Protein AF-A0A6B3HH41-F1 (afdb_monomer)

Radius of gyration: 16.66 Å; Cα contacts (8 Å, |Δi|>4): 58; chains: 1; bounding box: 48×28×36 Å

Nearest PDB structures (foldseek):
  7qh7-assembly1_a  TM=3.152E-01  e=5.404E+00  Homo sapiens

Structure (mmCIF, N/CA/C/O backbone):
data_AF-A0A6B3HH41-F1
#
_entry.id   AF-A0A6B3HH41-F1
#
loop_
_at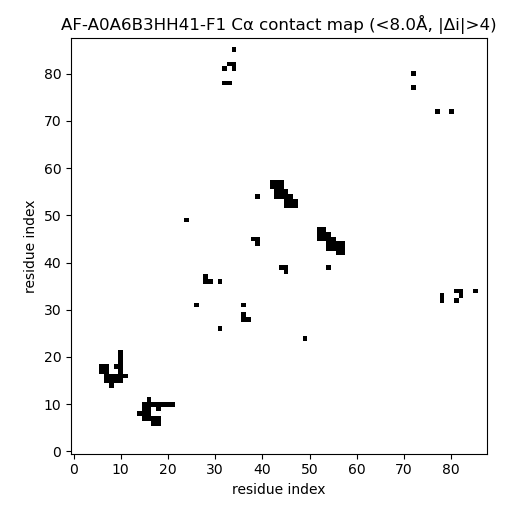om_site.group_PDB
_atom_site.id
_atom_site.type_symbol
_atom_site.label_atom_id
_atom_site.label_alt_id
_atom_site.label_comp_id
_atom_site.label_asym_id
_atom_site.label_entity_id
_atom_site.label_seq_id
_atom_site.pdbx_PDB_ins_code
_atom_site.Cartn_x
_atom_site.Cartn_y
_atom_site.Cartn_z
_atom_site.occupancy
_atom_site.B_iso_or_equi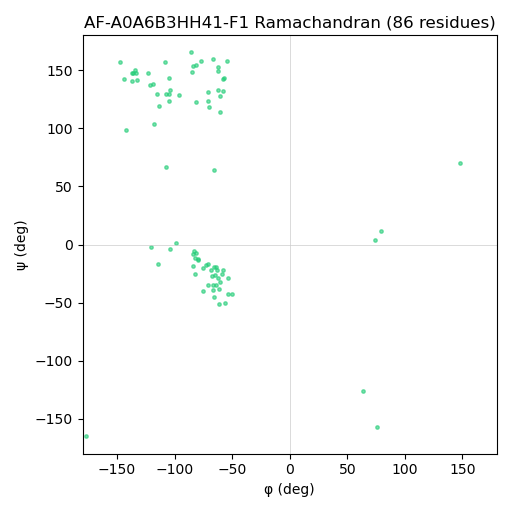v
_atom_site.auth_seq_id
_atom_site.auth_comp_id
_atom_site.auth_asym_id
_atom_site.auth_atom_id
_atom_site.pdbx_PDB_model_num
ATOM 1 N N . MET A 1 1 ? 32.550 8.867 -15.154 1.00 59.72 1 MET A N 1
ATOM 2 C CA . MET A 1 1 ? 31.304 9.152 -14.410 1.00 59.72 1 MET A CA 1
ATOM 3 C C . MET A 1 1 ? 30.218 9.365 -15.452 1.00 59.72 1 MET A C 1
ATOM 5 O O . MET A 1 1 ? 30.434 10.208 -16.312 1.00 59.72 1 MET A O 1
ATOM 9 N N . ASN A 1 2 ? 29.160 8.544 -15.488 1.00 65.12 2 ASN A N 1
ATOM 10 C CA . ASN A 1 2 ? 28.104 8.711 -16.497 1.00 65.12 2 ASN A CA 1
ATOM 11 C C . ASN A 1 2 ? 27.316 9.998 -16.155 1.00 65.12 2 ASN A C 1
ATOM 13 O O . ASN A 1 2 ? 26.772 10.064 -15.049 1.00 65.12 2 ASN A O 1
ATOM 17 N N . PRO A 1 3 ? 27.297 11.022 -17.031 1.00 70.62 3 PRO A N 1
ATOM 18 C CA . PRO A 1 3 ? 26.640 12.304 -16.761 1.00 70.62 3 PRO A CA 1
ATOM 19 C C . PRO A 1 3 ? 25.144 12.168 -16.448 1.00 70.62 3 PRO A C 1
ATOM 21 O O . PRO A 1 3 ? 24.591 13.022 -15.760 1.00 70.62 3 PRO A O 1
ATOM 24 N N . GLU A 1 4 ? 24.504 11.074 -16.862 1.00 71.69 4 GLU A N 1
ATOM 25 C CA . GLU A 1 4 ? 23.092 10.796 -16.582 1.00 71.69 4 GLU A CA 1
ATOM 26 C C . GLU A 1 4 ? 22.785 10.662 -15.083 1.00 71.69 4 GLU A C 1
ATOM 28 O O . GLU A 1 4 ? 21.698 11.031 -14.643 1.00 71.69 4 GLU A O 1
ATOM 33 N N . TYR A 1 5 ? 23.746 10.219 -14.261 1.00 74.38 5 TYR A N 1
ATOM 34 C CA . TYR A 1 5 ? 23.533 10.113 -12.813 1.00 74.38 5 TYR A CA 1
ATOM 35 C C . TYR A 1 5 ? 23.373 11.477 -12.134 1.00 74.38 5 TYR A C 1
ATOM 37 O O . TYR A 1 5 ? 22.684 11.571 -11.122 1.00 74.38 5 TYR A O 1
ATOM 45 N N . ALA A 1 6 ? 23.947 12.546 -12.699 1.00 81.00 6 ALA A N 1
ATOM 46 C CA . ALA A 1 6 ? 23.823 13.888 -12.134 1.00 81.00 6 ALA A CA 1
ATOM 47 C C . ALA A 1 6 ? 22.375 14.400 -12.157 1.00 81.00 6 ALA A C 1
ATOM 49 O O . ALA A 1 6 ? 22.004 15.201 -11.301 1.00 81.00 6 ALA A O 1
ATOM 50 N N . ALA A 1 7 ? 21.547 13.913 -13.089 1.00 78.69 7 ALA A N 1
ATOM 51 C CA . ALA A 1 7 ? 20.131 14.256 -13.150 1.00 78.69 7 ALA A CA 1
ATOM 52 C C . ALA A 1 7 ? 19.372 13.764 -11.905 1.00 78.69 7 ALA A C 1
ATOM 54 O O . ALA A 1 7 ? 18.497 14.462 -11.400 1.00 78.69 7 ALA A O 1
ATOM 55 N N . TYR A 1 8 ? 19.756 12.612 -11.347 1.00 73.50 8 TYR A N 1
ATOM 56 C CA . TYR A 1 8 ? 19.104 12.049 -10.163 1.00 73.50 8 TYR A CA 1
ATOM 57 C C . TYR A 1 8 ? 19.433 12.805 -8.863 1.00 73.50 8 TYR A C 1
ATOM 59 O O . TYR A 1 8 ? 18.708 12.700 -7.878 1.00 73.50 8 TYR A O 1
ATOM 67 N N . CYS A 1 9 ? 20.498 13.609 -8.849 1.00 81.06 9 CYS A N 1
ATOM 68 C CA . CYS A 1 9 ? 20.810 14.509 -7.734 1.00 81.06 9 CYS A CA 1
ATOM 69 C C . CYS A 1 9 ? 19.991 15.808 -7.756 1.00 81.06 9 CYS A C 1
ATOM 71 O O . CYS A 1 9 ? 20.041 16.573 -6.796 1.00 81.06 9 CYS A O 1
ATOM 73 N N . GLN A 1 10 ? 19.306 16.115 -8.864 1.00 77.75 10 GLN A N 1
ATOM 74 C CA . GLN A 1 10 ? 18.553 17.366 -9.011 1.00 77.75 10 GLN A CA 1
ATOM 75 C C . GLN A 1 10 ? 17.152 17.283 -8.395 1.00 77.75 10 GLN A C 1
ATOM 77 O O . GLN A 1 10 ? 16.548 18.318 -8.127 1.00 77.75 10 GLN A O 1
ATOM 82 N N . ALA A 1 11 ? 16.639 16.071 -8.169 1.00 70.94 11 ALA A N 1
ATOM 83 C CA . ALA A 1 11 ? 15.285 15.846 -7.677 1.00 70.94 11 ALA A CA 1
ATOM 84 C C . ALA A 1 11 ? 15.125 16.141 -6.172 1.00 70.94 11 ALA A C 1
ATOM 86 O O . ALA A 1 11 ? 14.126 16.737 -5.775 1.00 70.94 11 ALA A O 1
ATOM 87 N N . ASP A 1 12 ? 16.103 15.773 -5.335 1.00 70.12 12 ASP A N 1
ATOM 88 C CA . ASP A 1 12 ? 16.117 16.075 -3.899 1.00 70.12 12 ASP A CA 1
ATOM 89 C C . ASP A 1 12 ? 17.547 16.370 -3.418 1.00 70.12 12 ASP A C 1
ATOM 91 O O . ASP A 1 12 ? 18.522 15.752 -3.836 1.00 70.12 12 ASP A O 1
ATOM 95 N N . ARG A 1 13 ? 17.686 17.327 -2.494 1.00 72.62 13 ARG A N 1
ATOM 96 C CA . ARG A 1 13 ? 18.997 17.775 -1.989 1.00 72.62 13 ARG A CA 1
ATOM 97 C C . ARG A 1 13 ? 19.729 16.716 -1.152 1.00 72.62 13 ARG A C 1
ATOM 99 O O . ARG A 1 13 ? 20.931 16.838 -0.929 1.00 72.62 13 ARG A O 1
ATOM 106 N N . ARG A 1 14 ? 19.007 15.746 -0.594 1.00 75.38 14 ARG A N 1
ATOM 107 C CA . ARG A 1 14 ? 19.505 14.747 0.362 1.00 75.38 14 ARG A CA 1
ATOM 108 C C . ARG A 1 14 ? 19.468 13.323 -0.189 1.00 75.38 14 ARG A C 1
ATOM 110 O O . ARG A 1 14 ? 20.140 12.469 0.384 1.00 75.38 14 ARG A O 1
ATOM 117 N N . PHE A 1 15 ? 18.725 13.063 -1.263 1.00 72.44 15 PHE A N 1
ATOM 118 C CA . PHE A 1 15 ? 18.560 11.727 -1.835 1.00 72.44 15 PHE A CA 1
ATOM 119 C C . PHE A 1 15 ? 18.727 11.733 -3.357 1.00 72.44 15 PHE A C 1
ATOM 121 O O . PHE A 1 15 ? 18.356 12.691 -4.025 1.00 72.44 15 PHE A O 1
ATOM 128 N N . TYR A 1 16 ? 19.253 10.631 -3.898 1.00 79.38 16 TYR A N 1
ATOM 129 C CA . TYR A 1 16 ? 19.143 10.340 -5.327 1.00 79.38 16 TYR A CA 1
ATOM 130 C C . TYR A 1 16 ? 17.692 9.983 -5.638 1.00 79.38 16 TYR A C 1
ATOM 132 O O . TYR A 1 16 ? 17.165 9.034 -5.055 1.00 79.38 16 TYR A O 1
ATOM 140 N N . ASP A 1 17 ? 17.066 10.704 -6.559 1.00 74.06 17 ASP A N 1
ATOM 141 C CA . ASP A 1 17 ? 15.703 10.409 -6.982 1.00 74.06 17 ASP A CA 1
ATOM 142 C C . ASP A 1 17 ? 15.480 10.753 -8.454 1.00 74.06 17 ASP A C 1
ATOM 144 O O . ASP A 1 17 ? 16.215 11.536 -9.051 1.00 74.06 17 ASP A O 1
ATOM 148 N N . ALA A 1 18 ? 14.493 10.125 -9.082 1.00 73.12 18 ALA A N 1
ATOM 149 C CA . ALA A 1 18 ? 14.268 10.305 -10.505 1.00 73.12 18 ALA A CA 1
ATOM 150 C C . ALA A 1 18 ? 13.714 11.721 -10.800 1.00 73.12 18 ALA A C 1
ATOM 152 O O . ALA A 1 18 ? 12.727 12.123 -10.183 1.00 73.12 18 ALA A O 1
ATOM 153 N N . PRO A 1 19 ? 14.275 12.474 -11.770 1.00 62.91 19 PRO A N 1
ATOM 154 C CA . PRO A 1 19 ? 13.892 13.870 -12.027 1.00 62.91 19 PRO A CA 1
ATOM 155 C C . PRO A 1 19 ? 12.410 14.077 -12.370 1.00 62.91 19 PRO A C 1
ATOM 157 O O . PRO A 1 19 ? 11.865 15.152 -12.152 1.00 62.91 19 PRO A O 1
ATOM 160 N N . HIS A 1 20 ? 11.742 13.050 -12.901 1.00 59.38 20 HIS A N 1
ATOM 161 C CA . HIS A 1 20 ? 10.321 13.094 -13.253 1.00 59.38 20 HIS A CA 1
ATOM 162 C C . HIS A 1 20 ? 9.382 12.875 -12.054 1.00 59.38 20 HIS A C 1
ATOM 164 O O . HIS A 1 20 ? 8.172 13.031 -12.187 1.00 59.38 20 HIS A O 1
ATOM 170 N N . ARG A 1 21 ? 9.920 12.524 -10.882 1.00 56.81 21 ARG A N 1
ATOM 171 C CA . ARG A 1 21 ? 9.142 12.172 -9.691 1.00 56.81 21 ARG A CA 1
ATOM 172 C C . ARG A 1 21 ? 8.672 13.393 -8.896 1.00 56.81 21 ARG A C 1
ATOM 174 O O . ARG A 1 21 ? 7.642 13.326 -8.237 1.00 56.81 21 ARG A O 1
ATOM 181 N N . SER A 1 22 ? 9.381 14.522 -9.000 1.00 51.53 22 SER A N 1
ATOM 182 C CA . SER A 1 22 ? 9.030 15.776 -8.313 1.00 51.53 22 SER A CA 1
ATOM 183 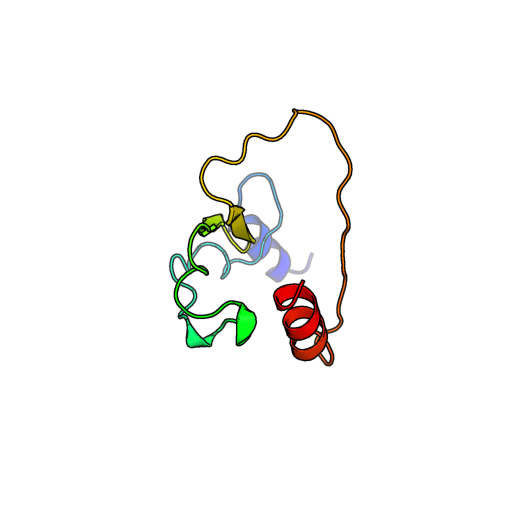C C . SER A 1 22 ? 7.920 16.581 -9.001 1.00 51.53 22 SER A C 1
ATOM 185 O O . SER A 1 22 ? 7.382 17.499 -8.392 1.00 51.53 22 SER A O 1
ATOM 187 N N . LEU A 1 23 ? 7.563 16.256 -10.251 1.00 49.28 23 LEU A N 1
ATOM 188 C CA . LEU A 1 23 ? 6.684 17.089 -11.086 1.00 49.28 23 LEU A CA 1
ATOM 189 C C . LEU A 1 23 ? 5.245 16.575 -11.230 1.00 49.28 23 LEU A C 1
ATOM 191 O O . LEU A 1 23 ? 4.424 17.261 -11.832 1.00 49.28 23 LEU A O 1
ATOM 195 N N . GLN A 1 24 ? 4.903 15.404 -10.685 1.00 52.38 24 GLN A N 1
ATOM 196 C CA . GLN A 1 24 ? 3.536 14.869 -10.753 1.00 52.38 24 GLN A CA 1
ATOM 197 C C . GLN A 1 24 ? 2.820 14.945 -9.402 1.00 52.38 24 GLN A C 1
ATOM 199 O O . GLN A 1 24 ? 2.411 13.935 -8.807 1.00 52.38 24 GLN A O 1
ATOM 204 N N . ASP A 1 25 ? 2.559 16.182 -8.977 1.00 51.62 25 ASP A N 1
ATOM 205 C CA . ASP A 1 25 ? 1.443 16.530 -8.089 1.00 51.62 25 ASP A CA 1
ATOM 206 C C . ASP A 1 25 ? 0.108 16.271 -8.814 1.00 51.62 25 ASP A C 1
ATOM 208 O O . ASP A 1 25 ? -0.652 17.167 -9.157 1.00 51.62 25 ASP A O 1
ATOM 212 N N . GLY A 1 26 ? -0.150 15.003 -9.127 1.00 55.25 26 GLY A N 1
ATOM 213 C CA . GLY A 1 26 ? -1.352 14.559 -9.823 1.00 55.25 26 GLY A CA 1
ATOM 214 C C . GLY A 1 26 ? -1.063 13.356 -10.701 1.00 55.25 26 GLY A C 1
ATOM 215 O O . GLY A 1 26 ? -1.063 13.468 -11.918 1.00 55.25 26 GLY A O 1
ATOM 216 N N . ALA A 1 27 ? -0.794 12.200 -10.092 1.00 58.12 27 ALA A N 1
ATOM 217 C CA . ALA A 1 27 ? -0.998 10.949 -10.805 1.00 58.12 27 ALA A CA 1
ATOM 218 C C . ALA A 1 27 ? -2.490 10.903 -11.166 1.00 58.12 27 ALA A C 1
ATOM 220 O O . ALA A 1 27 ? -3.336 10.924 -10.265 1.00 58.12 27 ALA A O 1
ATOM 221 N N . GLU A 1 28 ? -2.807 10.956 -12.460 1.00 62.69 28 GLU A N 1
ATOM 222 C CA . GLU A 1 28 ? -4.185 10.835 -12.928 1.00 62.69 28 GLU A CA 1
ATOM 223 C C . GLU A 1 28 ? -4.762 9.510 -12.422 1.00 62.69 28 GLU A C 1
ATOM 225 O O . GLU A 1 28 ? -4.055 8.507 -12.366 1.00 62.69 28 GLU A O 1
ATOM 230 N N . ASP A 1 29 ? -6.046 9.473 -12.060 1.00 67.19 29 ASP A N 1
ATOM 231 C CA . ASP A 1 29 ? -6.659 8.272 -11.470 1.00 67.19 29 ASP A CA 1
ATOM 232 C C . ASP A 1 29 ? -6.440 7.011 -12.343 1.00 67.19 29 ASP A C 1
ATOM 234 O O . ASP A 1 29 ? -6.270 5.901 -11.841 1.00 67.19 29 ASP A O 1
ATOM 238 N N . GLY A 1 30 ? -6.319 7.194 -13.663 1.00 71.38 30 GLY A N 1
ATOM 239 C CA . GLY A 1 30 ? -6.011 6.137 -14.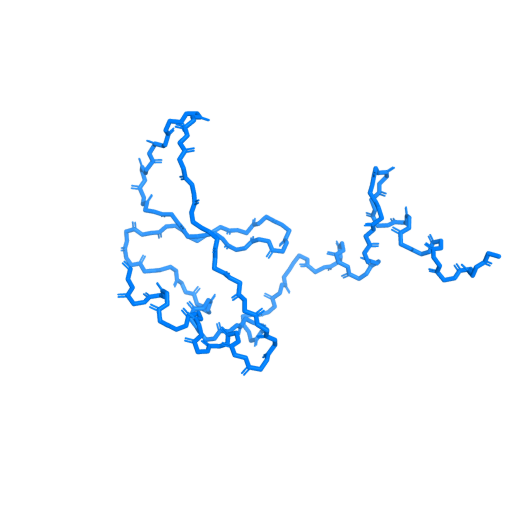626 1.00 71.38 30 GLY A CA 1
ATOM 240 C C . GLY A 1 30 ? -4.641 5.462 -14.465 1.00 71.38 30 GLY A C 1
ATOM 241 O O . GLY A 1 30 ? -4.498 4.318 -14.896 1.00 71.38 30 GLY A O 1
ATOM 242 N N . SER A 1 31 ? -3.653 6.095 -13.822 1.00 81.12 31 SER A N 1
ATOM 243 C CA . SER A 1 31 ? -2.324 5.499 -13.611 1.00 81.12 31 SER A CA 1
ATOM 244 C C . SER A 1 31 ? -2.264 4.545 -12.417 1.00 81.12 31 SER A C 1
ATOM 246 O O . SER A 1 31 ? -1.278 3.828 -12.257 1.00 81.12 31 SER A O 1
ATOM 248 N N . PHE A 1 32 ? -3.289 4.525 -11.559 1.00 87.94 32 PHE A N 1
ATOM 249 C CA . PHE A 1 32 ? -3.365 3.576 -10.450 1.00 87.94 32 PHE A CA 1
ATOM 250 C C . PHE A 1 32 ? -3.892 2.216 -10.913 1.00 87.94 32 PHE A C 1
ATOM 252 O O . PHE A 1 32 ? -4.656 2.122 -11.876 1.00 87.94 32 PHE A O 1
ATOM 259 N N . TYR A 1 33 ? -3.535 1.156 -10.188 1.00 91.25 33 TYR A N 1
ATOM 260 C CA . TYR A 1 33 ? -4.242 -0.123 -10.274 1.00 91.25 33 TYR A CA 1
ATOM 261 C C . TYR A 1 33 ? -5.696 0.050 -9.827 1.00 91.25 33 TYR A C 1
ATOM 263 O O . TYR A 1 33 ? -5.975 0.882 -8.965 1.00 91.25 33 TYR A O 1
ATOM 271 N N . ALA A 1 34 ? -6.612 -0.746 -10.384 1.00 91.31 34 ALA A N 1
ATOM 272 C CA . ALA A 1 34 ? -8.051 -0.585 -10.168 1.00 91.31 34 ALA A CA 1
ATOM 273 C C . ALA A 1 34 ? -8.473 -0.463 -8.684 1.00 91.31 34 ALA A C 1
ATOM 275 O O . ALA A 1 34 ? -9.230 0.462 -8.395 1.00 91.31 34 ALA A O 1
ATOM 276 N N . PRO A 1 35 ? -7.939 -1.258 -7.729 1.00 90.81 35 PRO A N 1
ATOM 277 C CA . PRO A 1 35 ? -8.299 -1.124 -6.310 1.00 90.81 35 PRO A CA 1
ATOM 278 C C . PRO A 1 35 ? -7.909 0.212 -5.659 1.00 90.81 35 PRO A C 1
ATOM 280 O O . PRO A 1 35 ? -8.436 0.571 -4.613 1.00 90.81 35 PRO A O 1
ATOM 283 N N . ALA A 1 36 ? -6.967 0.949 -6.250 1.00 90.38 36 ALA A N 1
ATOM 284 C CA . ALA A 1 36 ? -6.468 2.221 -5.732 1.00 90.38 36 ALA A CA 1
ATOM 285 C C . ALA A 1 36 ? -7.113 3.453 -6.402 1.00 90.38 36 ALA A C 1
ATOM 287 O O . ALA A 1 36 ? -6.737 4.588 -6.076 1.00 90.38 36 ALA A O 1
ATOM 288 N N . ARG A 1 37 ? -8.048 3.239 -7.338 1.00 90.50 37 ARG A N 1
ATOM 289 C CA . ARG A 1 37 ? -8.760 4.296 -8.071 1.00 90.50 37 ARG A CA 1
ATOM 290 C C . ARG A 1 37 ? -9.964 4.820 -7.297 1.00 90.50 37 ARG A C 1
ATOM 292 O O . ARG A 1 37 ? -10.577 4.099 -6.515 1.00 90.50 37 ARG A O 1
ATOM 299 N N . GLY A 1 38 ? -10.341 6.065 -7.566 1.00 87.81 38 GLY A N 1
ATOM 300 C CA . GLY A 1 38 ? -11.560 6.666 -7.029 1.00 87.81 38 GLY A CA 1
ATOM 301 C C . GLY A 1 38 ? -11.492 7.076 -5.552 1.00 87.81 38 GLY A C 1
ATOM 302 O O . GLY A 1 38 ? -10.431 7.392 -5.000 1.00 87.81 38 GLY A O 1
ATOM 303 N N . ALA A 1 39 ? -12.667 7.173 -4.928 1.00 89.31 39 ALA A N 1
ATOM 304 C CA . ALA A 1 39 ? -12.807 7.578 -3.532 1.00 89.31 39 ALA A CA 1
ATOM 305 C C . ALA A 1 39 ? -12.447 6.436 -2.571 1.00 89.31 39 ALA A C 1
ATOM 307 O O . ALA A 1 39 ? -12.504 5.261 -2.925 1.00 89.31 39 ALA A O 1
ATOM 308 N N . ALA A 1 40 ? -12.095 6.795 -1.336 1.00 92.38 40 ALA A N 1
ATOM 309 C CA . ALA A 1 40 ? -11.929 5.811 -0.275 1.00 92.38 40 ALA A CA 1
ATOM 310 C C . ALA A 1 40 ? -13.251 5.072 0.011 1.00 92.38 40 ALA A C 1
ATOM 312 O O . ALA A 1 40 ? -14.325 5.659 -0.172 1.00 92.38 40 ALA A O 1
ATOM 313 N N . PRO A 1 41 ? -13.189 3.826 0.514 1.00 92.00 41 PRO A N 1
ATOM 314 C CA . PRO A 1 41 ? -14.352 3.164 1.094 1.00 92.00 41 PRO A CA 1
ATOM 315 C C . PRO A 1 41 ? -14.998 4.007 2.204 1.00 92.00 41 PRO A C 1
ATOM 317 O O . PRO A 1 41 ? -14.355 4.855 2.824 1.00 92.00 41 PRO A O 1
ATOM 320 N N . GLN A 1 42 ? -16.275 3.756 2.495 1.00 94.56 42 GLN A N 1
ATOM 321 C CA . GLN A 1 42 ? -16.973 4.450 3.579 1.00 94.56 42 GLN A CA 1
ATOM 322 C C . GLN A 1 42 ? -16.264 4.231 4.927 1.00 94.56 42 GLN A C 1
ATOM 324 O O . GLN A 1 42 ? -15.968 3.097 5.297 1.00 94.56 42 GLN A O 1
ATOM 329 N N . GLY A 1 43 ? -16.042 5.315 5.678 1.00 96.38 43 GLY A N 1
ATOM 330 C CA . GLY A 1 43 ? -15.349 5.277 6.971 1.00 96.38 43 GLY A CA 1
ATOM 331 C C . GLY A 1 43 ? -13.823 5.208 6.862 1.00 96.38 43 GLY A C 1
ATOM 332 O O . GLY A 1 43 ? -13.155 4.920 7.858 1.00 96.38 43 GLY A O 1
ATOM 333 N N . TRP A 1 44 ? -13.276 5.431 5.664 1.00 96.50 44 TRP A N 1
ATOM 334 C CA . TRP A 1 44 ? -11.846 5.492 5.409 1.00 96.50 44 TRP A CA 1
ATOM 335 C C . TRP A 1 44 ? -11.457 6.820 4.771 1.00 96.50 44 TRP A C 1
ATOM 337 O O . TRP A 1 44 ? -12.157 7.377 3.928 1.00 96.50 44 TRP A O 1
ATOM 347 N N . THR A 1 45 ? -10.249 7.260 5.096 1.00 94.94 45 THR A N 1
ATOM 348 C CA . THR A 1 45 ? -9.593 8.402 4.474 1.00 94.94 45 THR A CA 1
ATOM 349 C C . THR A 1 45 ? -8.498 7.914 3.529 1.00 94.94 45 THR A C 1
ATOM 351 O O . THR A 1 45 ? -7.626 7.132 3.917 1.00 94.94 45 THR A O 1
ATOM 354 N N . ARG A 1 46 ? -8.512 8.421 2.290 1.00 92.94 46 ARG A N 1
ATOM 355 C CA . ARG A 1 46 ? -7.439 8.258 1.294 1.00 92.94 46 ARG A CA 1
ATOM 356 C C . ARG A 1 46 ? -6.534 9.486 1.334 1.00 92.94 46 ARG A C 1
ATOM 358 O O . ARG A 1 46 ? -7.013 10.612 1.237 1.00 92.94 46 ARG A O 1
ATOM 365 N N . SER A 1 47 ? -5.225 9.281 1.452 1.00 90.19 47 SER A N 1
ATOM 366 C CA . SER A 1 47 ? -4.230 10.361 1.471 1.00 90.19 47 SER A CA 1
ATOM 367 C C . SER A 1 47 ? -3.013 10.014 0.623 1.00 90.19 47 SER 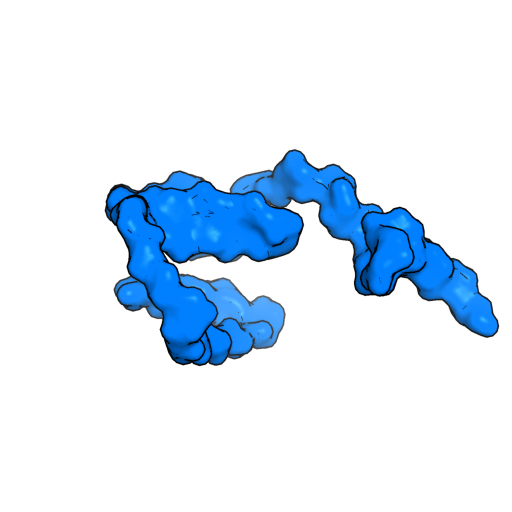A C 1
ATOM 369 O O . SER A 1 47 ? -2.632 8.849 0.510 1.00 90.19 47 SER A O 1
ATOM 371 N N . ARG A 1 48 ? -2.395 11.034 0.019 1.00 85.94 48 ARG A N 1
ATOM 372 C CA . ARG A 1 48 ? -1.194 10.883 -0.804 1.00 85.94 48 ARG A CA 1
ATOM 373 C C . ARG A 1 48 ? -0.036 11.676 -0.215 1.00 85.94 48 ARG A C 1
ATOM 375 O O . ARG A 1 48 ? -0.210 12.818 0.203 1.00 85.94 48 ARG A O 1
ATOM 382 N N . ARG A 1 49 ? 1.155 11.077 -0.214 1.00 81.25 49 ARG A N 1
ATOM 383 C CA . ARG A 1 49 ? 2.410 11.732 0.173 1.00 81.25 49 ARG A CA 1
ATOM 384 C C . ARG A 1 49 ? 3.543 11.243 -0.727 1.00 81.25 49 ARG A C 1
ATOM 386 O O . ARG A 1 49 ? 4.101 10.172 -0.494 1.00 81.25 49 ARG A O 1
ATOM 393 N N . GLY A 1 50 ? 3.882 12.030 -1.748 1.00 77.19 50 GLY A N 1
ATOM 394 C CA . GLY A 1 50 ? 4.777 11.580 -2.820 1.00 77.19 50 GLY A CA 1
ATOM 395 C C . GLY A 1 50 ? 4.145 10.413 -3.587 1.00 77.19 50 GLY A C 1
ATOM 396 O O . GLY A 1 50 ? 2.992 10.505 -4.016 1.00 77.19 50 GLY A O 1
ATOM 397 N N . ASP A 1 51 ? 4.857 9.292 -3.708 1.00 75.81 51 ASP A N 1
ATOM 398 C CA . ASP A 1 51 ? 4.336 8.081 -4.376 1.00 75.81 51 ASP A CA 1
ATOM 399 C C . ASP A 1 51 ? 3.492 7.194 -3.467 1.00 75.81 51 ASP A C 1
ATOM 401 O O . ASP A 1 51 ? 2.896 6.220 -3.920 1.00 75.81 51 ASP A O 1
ATOM 405 N N . TRP A 1 52 ? 3.453 7.503 -2.173 1.00 85.19 52 TRP A N 1
ATOM 406 C CA . TRP A 1 52 ? 2.685 6.714 -1.229 1.00 85.19 52 TRP A CA 1
ATOM 407 C C . TRP A 1 52 ? 1.225 7.126 -1.294 1.00 85.19 52 TRP A C 1
ATOM 409 O O . TRP A 1 52 ? 0.888 8.290 -1.056 1.00 85.19 52 TRP A O 1
ATOM 419 N N . LEU A 1 53 ? 0.371 6.147 -1.580 1.00 90.12 53 LEU A N 1
ATOM 420 C CA . LEU A 1 53 ? -1.064 6.236 -1.388 1.00 90.12 53 LEU A CA 1
ATOM 421 C C . LEU A 1 53 ? -1.440 5.414 -0.158 1.00 90.12 53 LEU A C 1
ATOM 423 O O . LEU A 1 53 ? -1.137 4.225 -0.083 1.00 90.12 53 LEU A O 1
ATOM 427 N N . SER A 1 54 ? -2.094 6.061 0.797 1.00 92.56 54 SER A N 1
ATOM 428 C CA . SER A 1 54 ? -2.441 5.475 2.086 1.00 92.56 54 SER A CA 1
ATOM 429 C C . SER A 1 54 ? -3.945 5.516 2.295 1.00 92.56 54 SER A C 1
ATOM 431 O O . SER A 1 54 ? -4.583 6.543 2.052 1.00 92.56 54 SER A O 1
ATOM 433 N N . PHE A 1 55 ? -4.482 4.416 2.811 1.00 94.38 55 PHE A N 1
ATOM 434 C CA . PHE A 1 55 ? -5.856 4.301 3.283 1.00 94.38 55 PHE A CA 1
ATOM 435 C C . PHE A 1 55 ? -5.817 4.041 4.787 1.00 94.38 55 PHE A C 1
ATOM 437 O O . PHE A 1 55 ? -5.080 3.170 5.250 1.00 94.38 55 PHE A O 1
ATOM 444 N N . SER A 1 56 ? -6.580 4.811 5.554 1.00 94.75 56 SER A N 1
ATOM 445 C CA . SER A 1 56 ? -6.696 4.636 7.005 1.00 94.75 56 SER A CA 1
ATOM 446 C C . SER A 1 56 ? -8.149 4.776 7.451 1.00 94.75 56 SER A C 1
ATOM 448 O O . SER A 1 56 ? -8.813 5.684 6.947 1.00 94.75 56 SER A O 1
ATOM 450 N N . PRO A 1 57 ? -8.631 3.966 8.410 1.00 96.19 57 PRO A N 1
ATOM 451 C CA . PRO A 1 57 ? -9.939 4.175 9.014 1.00 96.19 57 PRO A CA 1
ATOM 452 C C . PRO A 1 57 ? -10.027 5.559 9.652 1.00 96.19 57 PRO A C 1
ATOM 454 O O . PRO A 1 57 ? -9.062 6.045 10.257 1.00 96.19 57 PRO A O 1
ATOM 457 N N . ASP A 1 58 ? -11.193 6.178 9.547 1.00 96.56 58 ASP A N 1
ATOM 458 C CA . ASP A 1 58 ? -11.424 7.502 10.102 1.00 96.56 58 ASP A CA 1
ATOM 459 C C . ASP A 1 58 ? -11.257 7.486 11.629 1.00 96.56 58 ASP A C 1
ATOM 461 O O . ASP A 1 58 ? -11.751 6.607 12.336 1.00 96.56 58 ASP A O 1
ATOM 465 N N . GLY A 1 59 ? -10.515 8.463 12.156 1.00 95.25 59 GLY A N 1
ATOM 466 C CA . GLY A 1 59 ? -10.264 8.593 13.594 1.00 95.25 59 GLY A CA 1
ATOM 467 C C . GLY A 1 59 ? -9.271 7.585 14.190 1.00 95.25 59 GLY A C 1
ATOM 468 O O . GLY A 1 59 ? -9.046 7.625 15.403 1.00 95.25 59 GLY A O 1
ATOM 469 N N . LEU A 1 60 ? -8.638 6.717 13.387 1.00 94.88 60 LEU A N 1
ATOM 470 C CA . LEU A 1 60 ? -7.653 5.756 13.891 1.00 94.88 60 LEU A CA 1
ATOM 471 C C . LEU A 1 60 ? -6.453 6.466 14.547 1.00 94.88 60 LEU A C 1
ATOM 473 O O . LEU A 1 60 ? -5.790 7.317 13.953 1.00 94.88 60 LEU A O 1
ATOM 477 N N . ARG A 1 61 ? -6.129 6.064 15.781 1.00 94.88 61 ARG A N 1
ATOM 478 C CA . ARG A 1 61 ? -4.960 6.529 16.542 1.00 94.88 61 ARG A CA 1
ATOM 479 C C . ARG A 1 61 ? -4.042 5.345 16.832 1.00 94.88 61 ARG A C 1
ATOM 481 O O . ARG A 1 61 ? -4.336 4.535 17.705 1.00 94.88 61 ARG A O 1
ATOM 488 N N . LEU A 1 62 ? -2.934 5.247 16.100 1.00 92.19 62 LEU A N 1
ATOM 489 C CA . LEU A 1 62 ? -1.935 4.195 16.302 1.00 92.19 62 LEU A CA 1
ATOM 490 C C . LEU A 1 62 ? -0.919 4.572 17.400 1.00 92.19 62 LEU A C 1
ATOM 492 O O . LEU A 1 62 ? -0.598 5.756 17.551 1.00 92.19 62 LEU A O 1
ATOM 496 N N . PRO A 1 63 ? -0.386 3.590 18.154 1.00 95.44 63 PRO A N 1
ATOM 497 C CA . PRO A 1 63 ? 0.746 3.810 19.051 1.00 95.44 63 PRO A CA 1
ATOM 498 C C . PRO A 1 63 ? 2.025 4.138 18.265 1.00 95.44 63 PRO A C 1
ATOM 500 O O . PRO A 1 63 ? 2.161 3.792 17.093 1.00 95.44 63 PRO A O 1
ATOM 503 N N . ALA A 1 64 ? 3.000 4.766 18.929 1.00 93.31 64 ALA A N 1
ATOM 504 C CA . ALA A 1 64 ? 4.282 5.120 18.308 1.00 93.31 64 ALA A CA 1
ATOM 505 C C . ALA A 1 64 ? 5.130 3.898 17.896 1.00 93.31 64 ALA A C 1
ATOM 507 O O . ALA A 1 64 ? 6.024 4.023 17.061 1.00 93.31 64 ALA A O 1
ATOM 508 N N . GLN A 1 65 ? 4.856 2.723 18.471 1.00 96.56 65 GLN A N 1
ATOM 509 C CA . GLN A 1 65 ? 5.546 1.471 18.179 1.00 96.56 65 GLN A CA 1
ATOM 510 C C . GLN A 1 65 ? 4.534 0.345 17.960 1.00 96.56 65 GLN A C 1
ATOM 512 O O . GLN A 1 65 ? 3.531 0.249 18.665 1.00 96.56 65 GLN A O 1
ATOM 517 N N . GLY A 1 66 ? 4.830 -0.527 17.001 1.00 94.50 66 GLY A N 1
ATOM 518 C CA . GLY A 1 66 ? 4.020 -1.691 16.675 1.00 94.50 66 GLY A CA 1
ATOM 519 C C . GLY A 1 66 ? 4.678 -2.529 15.586 1.00 94.50 66 GLY A C 1
ATOM 520 O O . GLY A 1 66 ? 5.860 -2.360 15.280 1.00 94.50 66 GLY A O 1
ATOM 521 N N . TRP A 1 67 ? 3.899 -3.425 14.994 1.00 96.38 67 TRP A N 1
ATOM 522 C CA . TRP A 1 67 ? 4.311 -4.246 13.862 1.00 96.38 67 TRP A CA 1
ATOM 523 C C . TRP A 1 67 ? 3.600 -3.792 12.583 1.00 96.38 67 TRP A C 1
ATOM 525 O O . TRP A 1 67 ? 2.550 -3.153 12.624 1.00 96.38 67 TRP A O 1
ATOM 535 N N . LYS A 1 68 ? 4.200 -4.112 11.437 1.00 93.44 68 LYS A N 1
ATOM 536 C CA . LYS A 1 68 ? 3.635 -3.896 10.102 1.00 93.44 68 LYS A CA 1
ATOM 537 C C . LYS A 1 68 ? 3.886 -5.133 9.258 1.00 93.44 68 LYS A C 1
ATOM 539 O O . LYS A 1 68 ? 4.922 -5.778 9.417 1.00 93.44 68 LYS A O 1
ATOM 544 N N . ILE A 1 69 ? 2.973 -5.424 8.344 1.00 94.75 69 ILE A N 1
ATOM 545 C CA . ILE A 1 69 ? 3.162 -6.459 7.329 1.00 94.75 69 ILE A CA 1
ATOM 546 C C . ILE A 1 69 ? 3.459 -5.753 6.010 1.00 94.75 69 ILE A C 1
ATOM 548 O O . ILE A 1 69 ? 2.791 -4.784 5.657 1.00 94.75 69 ILE A O 1
ATOM 552 N N . HIS A 1 70 ? 4.490 -6.216 5.307 1.00 96.75 70 HIS A N 1
ATOM 553 C CA . HIS A 1 70 ? 4.802 -5.767 3.955 1.00 96.75 70 HIS A CA 1
ATOM 554 C C . HIS A 1 70 ? 4.441 -6.890 2.989 1.00 96.75 70 HIS A C 1
ATOM 556 O O . HIS A 1 70 ? 4.866 -8.027 3.187 1.00 96.75 70 HIS A O 1
ATOM 562 N N . ILE A 1 71 ? 3.682 -6.561 1.949 1.00 96.25 71 ILE A N 1
ATOM 563 C CA . ILE A 1 71 ? 3.361 -7.477 0.857 1.00 96.25 71 ILE A CA 1
ATOM 564 C C . ILE A 1 71 ? 4.040 -6.935 -0.398 1.00 96.25 71 ILE A C 1
ATOM 566 O O . ILE A 1 71 ? 3.780 -5.802 -0.797 1.00 96.25 71 ILE A O 1
ATOM 570 N N . SER A 1 72 ? 4.942 -7.725 -0.977 1.00 96.44 72 SER A N 1
ATOM 571 C CA . SER A 1 72 ? 5.696 -7.353 -2.176 1.00 96.44 72 SER A CA 1
ATOM 572 C C . SER A 1 72 ? 5.153 -8.092 -3.390 1.00 96.44 72 SER A C 1
ATOM 574 O O . SER A 1 72 ? 4.802 -9.268 -3.304 1.00 96.44 72 SER A O 1
ATOM 576 N N . ALA A 1 73 ? 5.134 -7.408 -4.528 1.00 96.25 73 ALA A N 1
ATOM 577 C CA . ALA A 1 73 ? 4.671 -7.935 -5.800 1.00 96.25 73 ALA A CA 1
ATOM 578 C C . ALA A 1 73 ? 5.664 -7.576 -6.913 1.00 96.25 73 ALA A C 1
ATOM 580 O O . ALA A 1 73 ? 6.345 -6.551 -6.845 1.00 96.25 73 ALA A O 1
ATOM 581 N N . ALA A 1 74 ? 5.746 -8.428 -7.930 1.00 97.25 74 ALA A N 1
ATOM 582 C CA . ALA A 1 74 ? 6.403 -8.120 -9.190 1.00 97.25 74 ALA A CA 1
ATOM 583 C C . ALA A 1 74 ? 5.419 -7.398 -10.128 1.00 97.25 74 ALA A C 1
ATOM 585 O O . ALA A 1 74 ? 4.211 -7.366 -9.889 1.00 97.25 74 ALA A O 1
ATOM 586 N N . ALA A 1 75 ? 5.928 -6.790 -11.202 1.00 93.88 75 ALA A N 1
ATOM 587 C CA . ALA A 1 75 ? 5.095 -6.004 -12.117 1.00 93.88 75 ALA A CA 1
ATOM 588 C C . ALA A 1 75 ? 3.981 -6.837 -12.781 1.00 93.88 75 ALA A C 1
ATOM 590 O O . ALA A 1 75 ? 2.893 -6.325 -13.028 1.00 93.88 75 ALA A O 1
ATOM 591 N N . ASP A 1 76 ? 4.238 -8.120 -13.032 1.00 97.12 76 ASP A N 1
ATOM 592 C CA . ASP A 1 76 ? 3.300 -9.053 -13.659 1.00 97.12 76 ASP A CA 1
ATOM 593 C C . ASP A 1 76 ? 2.175 -9.527 -12.723 1.00 97.12 76 ASP A C 1
ATOM 595 O O . ASP A 1 76 ? 1.131 -9.963 -13.205 1.00 97.12 76 ASP A O 1
ATOM 599 N N . ASN A 1 77 ? 2.345 -9.417 -11.399 1.00 97.31 77 ASN A N 1
ATOM 600 C CA . ASN A 1 77 ? 1.358 -9.877 -10.418 1.00 97.31 77 ASN A CA 1
ATOM 601 C C . ASN A 1 77 ? 0.822 -8.783 -9.476 1.00 97.31 77 ASN A C 1
ATOM 603 O O . ASN A 1 77 ? -0.090 -9.055 -8.692 1.00 97.31 77 ASN A O 1
ATOM 607 N N . ALA A 1 78 ? 1.315 -7.546 -9.586 1.00 96.19 78 ALA A N 1
ATOM 608 C CA . ALA A 1 78 ? 0.922 -6.419 -8.739 1.00 96.19 78 ALA A CA 1
ATOM 609 C C . ALA A 1 78 ? -0.592 -6.169 -8.701 1.00 96.19 78 ALA A C 1
ATOM 611 O O . ALA A 1 78 ? -1.139 -5.961 -7.619 1.00 96.19 78 ALA A O 1
ATOM 612 N N . ALA A 1 79 ? -1.282 -6.249 -9.844 1.00 95.19 79 ALA A N 1
ATOM 613 C CA . ALA A 1 79 ? -2.730 -6.042 -9.900 1.00 95.19 79 ALA A CA 1
ATOM 614 C C . ALA A 1 79 ? -3.490 -7.085 -9.058 1.00 95.19 79 ALA A C 1
ATOM 616 O O . ALA A 1 79 ? -4.259 -6.723 -8.172 1.00 95.19 79 ALA A O 1
ATOM 617 N N . SER A 1 80 ? -3.196 -8.373 -9.262 1.00 96.88 80 SER A N 1
ATOM 618 C CA . SER A 1 80 ? -3.860 -9.476 -8.553 1.00 96.88 80 SER A CA 1
ATOM 619 C C . SER A 1 80 ? -3.541 -9.501 -7.055 1.00 96.88 80 SER A C 1
ATOM 621 O O . SER A 1 80 ? -4.388 -9.867 -6.242 1.00 96.88 80 SER A O 1
ATOM 623 N N . VAL A 1 81 ? -2.317 -9.129 -6.66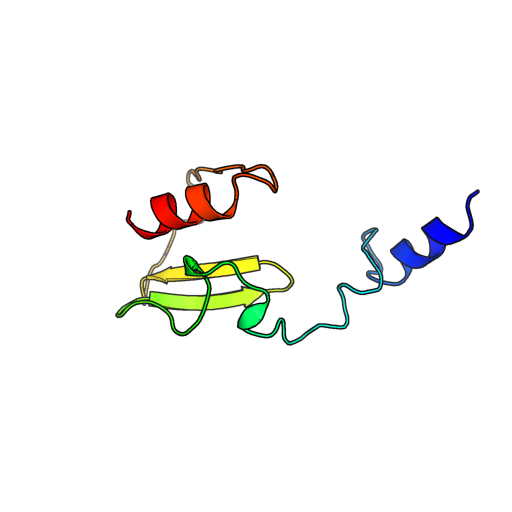6 1.00 97.31 81 VAL A N 1
ATOM 624 C CA . VAL A 1 81 ? -1.953 -9.000 -5.248 1.00 97.31 81 VAL A CA 1
ATOM 625 C C . VAL A 1 81 ? -2.737 -7.862 -4.598 1.00 97.31 81 VAL A C 1
ATOM 627 O O . VAL A 1 81 ? -3.277 -8.050 -3.511 1.00 97.31 81 VAL A O 1
ATOM 630 N N . LEU A 1 82 ? -2.834 -6.705 -5.259 1.00 95.25 82 LEU A N 1
ATOM 631 C CA . LEU A 1 82 ? -3.532 -5.548 -4.703 1.00 95.25 82 LEU A CA 1
ATOM 632 C C . LEU A 1 82 ? -5.042 -5.785 -4.572 1.00 95.25 82 LEU A C 1
ATOM 634 O O . LEU A 1 82 ? -5.618 -5.389 -3.565 1.00 95.25 82 LEU A O 1
ATOM 638 N N . GLU A 1 83 ? -5.663 -6.457 -5.544 1.00 94.94 83 GLU A N 1
ATOM 639 C CA . GLU A 1 83 ? -7.079 -6.852 -5.478 1.00 94.94 83 GLU A CA 1
ATOM 640 C C . GLU A 1 83 ? -7.364 -7.697 -4.232 1.00 94.94 83 GLU A C 1
ATOM 642 O O . GLU A 1 83 ? -8.224 -7.337 -3.436 1.00 94.94 83 GLU A O 1
ATOM 647 N N . ARG A 1 84 ? -6.570 -8.749 -3.992 1.00 95.81 84 ARG A N 1
ATOM 648 C CA . ARG A 1 84 ? -6.733 -9.613 -2.810 1.00 95.81 84 ARG A CA 1
ATOM 649 C C . ARG A 1 84 ? -6.549 -8.868 -1.494 1.00 95.81 84 ARG A C 1
ATOM 651 O O . ARG A 1 84 ? -7.226 -9.167 -0.521 1.00 95.81 84 ARG A O 1
ATOM 658 N N . VAL A 1 85 ? -5.605 -7.932 -1.439 1.00 94.19 85 VAL A N 1
ATOM 659 C CA . VAL A 1 85 ? -5.361 -7.151 -0.219 1.00 94.19 85 VAL A CA 1
ATOM 660 C C . VAL A 1 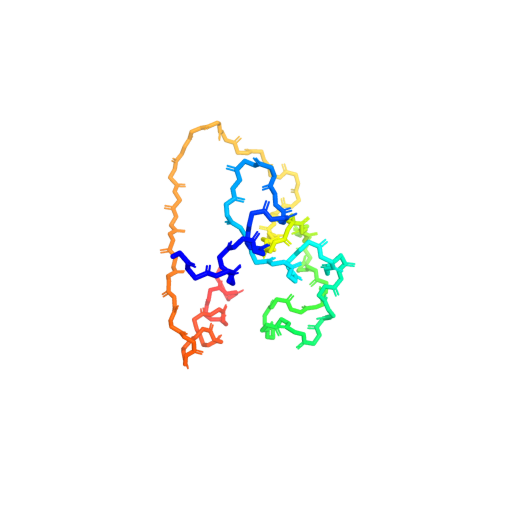85 ? -6.500 -6.171 0.043 1.00 94.19 85 VAL A C 1
ATOM 662 O O . VAL A 1 85 ? -6.834 -5.951 1.196 1.00 94.19 85 VAL A O 1
ATOM 665 N N . ALA A 1 86 ? -7.110 -5.604 -0.999 1.00 92.00 86 ALA A N 1
ATOM 666 C CA . ALA A 1 86 ? -8.216 -4.660 -0.851 1.00 92.00 86 ALA A CA 1
ATOM 667 C C . ALA A 1 86 ? -9.527 -5.312 -0.366 1.00 92.00 86 ALA A C 1
ATOM 669 O O . ALA A 1 86 ? -10.422 -4.605 0.092 1.00 92.00 86 ALA A O 1
ATOM 670 N N . GLU A 1 87 ? -9.650 -6.638 -0.462 1.00 89.31 87 GLU A N 1
ATOM 671 C CA . GLU A 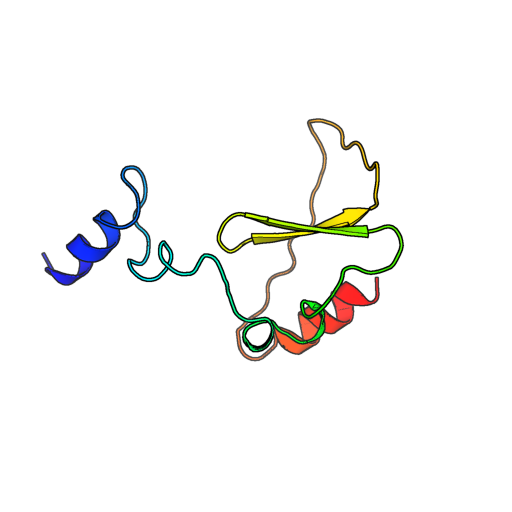1 87 ? -10.8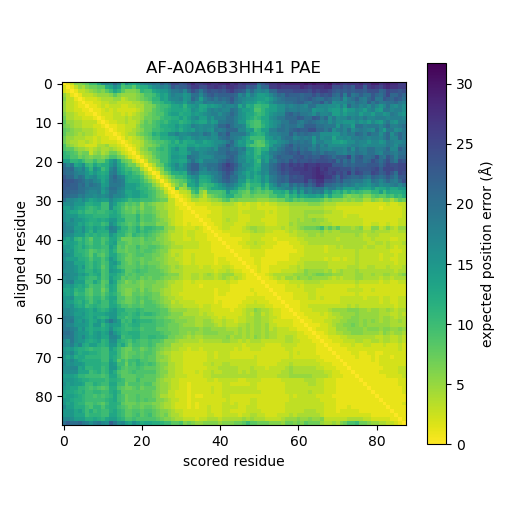04 -7.412 0.018 1.00 89.31 87 GLU A CA 1
ATOM 672 C C . GLU A 1 87 ? -10.748 -7.751 1.524 1.00 89.31 87 GLU A C 1
ATOM 674 O O . GLU A 1 87 ? -11.713 -8.305 2.059 1.00 89.31 87 GLU A O 1
ATOM 679 N N . HIS A 1 88 ? -9.643 -7.436 2.211 1.00 83.44 88 HIS A N 1
ATOM 680 C CA . HIS A 1 88 ? -9.380 -7.794 3.611 1.00 83.44 88 HIS A CA 1
ATOM 681 C C . HIS A 1 88 ? -9.110 -6.571 4.495 1.00 83.44 88 HIS A C 1
ATOM 683 O O . HIS A 1 88 ? -9.524 -6.626 5.676 1.00 83.44 88 HIS A O 1
#

Secondary structure (DSSP, 8-state):
--TTHHHHTSS-SSS---TTSSS-S---GGGS-GGGSSSPPTTEEEEEETTEEEEEETT----SS---------TTTHHHHHHHHHT-

Solvent-accessible surface area (backbone atoms only — not comparable to full-atom values): 5987 Å² total; per-residue (Å²): 130,71,73,73,59,59,49,22,52,70,50,35,97,88,45,80,35,60,60,74,69,74,74,55,94,62,76,55,61,84,77,44,55,77,83,72,36,82,76,56,59,90,69,39,43,65,48,77,62,87,92,46,76,46,79,44,57,64,88,71,80,78,71,100,70,84,87,83,87,86,89,86,69,54,89,94,44,36,64,65,53,47,48,61,58,73,77,109

Sequence (88 aa):
MNPEYAAYCQADRRFYDAPHRSLQDGAEDGSFYAPARGAAPQGWTRSRRGDWLSFSPDGLRLPAQGWKIHISAAADNAASVLERVAEH

Foldseek 3Di:
DPVVQVCQCVQDVPDRHHNVQNPPPDPDLVNDQPLLHDAADPQWDWDDDRPDIDIDGPPDDDDPDDDDDDDDDDPVCVNVVSVVVSVD

pLDDT: mean 83.91, std 13.72, range [49.28, 97.31]

Mean predicted aligned error: 8.58 Å